Protein AF-A0A7Y5QJ99-F1 (afdb_monomer_lite)

Foldseek 3Di:
DPPPFDPPDDVVCVVVLCQLAAPVRNVVLVPDPDVSVSSVSSVVLSVVLVVLQVVCCVPVVDHDRSHPFDFDQDPVRDTDRPPDD

Sequence (85 aa):
MISWSMEAYDPRLLPAMLAALSPDERRRCDAFRVEKRRADWLLGRWTAKRLVRAVWRADSGEWRSLESIVIARLPSGAVALPDFP

Secondary structure (DSSP, 8-state):
-----STT--GGGHHHHHHTS-HHHHHHHHT-SSHHHHHHHHHHHHHHHHHHHHHHHHHH-----STT---EEPTTS-EE-TT--

Radius of gyration: 13.34 Å; chains: 1; bounding box: 32×26×33 Å

pLDDT: mean 85.29, std 13.92, range [37.66, 97.0]

Structure (mmCIF, N/CA/C/O backbone):
data_AF-A0A7Y5QJ99-F1
#
_entry.id   AF-A0A7Y5QJ99-F1
#
loop_
_atom_site.group_PDB
_atom_site.id
_atom_site.type_symbol
_atom_site.label_atom_id
_atom_site.label_alt_id
_atom_site.label_comp_id
_atom_site.label_asym_id
_atom_site.label_entity_id
_atom_site.label_seq_id
_atom_site.pdbx_PDB_ins_code
_atom_site.Cartn_x
_atom_site.Cartn_y
_atom_site.Cartn_z
_atom_site.occupancy
_atom_site.B_iso_or_equiv
_atom_site.auth_seq_id
_atom_site.auth_comp_id
_atom_site.auth_asym_id
_atom_site.auth_atom_id
_atom_site.pdbx_PDB_model_num
ATOM 1 N N . MET A 1 1 ? -3.152 12.559 -16.089 1.00 37.66 1 MET A N 1
ATOM 2 C CA . MET A 1 1 ? -2.198 11.595 -15.497 1.00 37.66 1 MET A CA 1
ATOM 3 C C . MET A 1 1 ? -1.526 12.324 -14.352 1.00 37.66 1 MET A C 1
ATOM 5 O O . MET A 1 1 ? -0.926 13.357 -14.606 1.00 37.66 1 MET A O 1
ATOM 9 N N . ILE A 1 2 ? -1.753 11.909 -13.107 1.00 40.91 2 ILE A N 1
ATOM 10 C CA . ILE A 1 2 ? -1.208 12.610 -11.939 1.00 40.91 2 ILE A CA 1
ATOM 11 C C . ILE A 1 2 ? 0.325 12.496 -12.012 1.00 40.91 2 ILE A C 1
ATOM 13 O O . ILE A 1 2 ? 0.869 11.406 -11.864 1.00 40.91 2 ILE A O 1
ATOM 17 N N . SER A 1 3 ? 0.997 13.606 -12.333 1.00 39.50 3 SER A N 1
ATOM 18 C CA . SER A 1 3 ? 2.455 13.723 -12.446 1.00 39.50 3 SER A CA 1
ATOM 19 C C . SER A 1 3 ? 3.082 13.738 -11.052 1.00 39.50 3 SER A C 1
ATOM 21 O O . SER A 1 3 ? 3.527 14.769 -10.569 1.00 39.50 3 SER A O 1
ATOM 23 N N . TRP A 1 4 ? 3.066 12.597 -10.371 1.00 50.72 4 TRP A N 1
ATOM 24 C CA . TRP A 1 4 ? 3.918 12.346 -9.210 1.00 50.72 4 TRP A CA 1
ATOM 25 C C . TRP A 1 4 ? 4.937 11.300 -9.645 1.00 50.72 4 TRP A C 1
ATOM 27 O O . TRP A 1 4 ? 4.816 10.127 -9.310 1.00 50.72 4 TRP A O 1
ATOM 37 N N . SER A 1 5 ? 5.885 11.690 -10.493 1.00 57.31 5 SER A N 1
ATOM 38 C CA . SER A 1 5 ? 6.853 10.750 -11.056 1.00 57.31 5 SER A CA 1
ATOM 39 C C . SER A 1 5 ? 8.270 11.246 -10.799 1.00 57.31 5 SER A C 1
ATOM 41 O O . SER A 1 5 ? 8.727 12.221 -11.381 1.00 57.31 5 SER A O 1
ATOM 43 N N . MET A 1 6 ? 8.952 10.518 -9.919 1.00 50.47 6 MET A N 1
ATOM 44 C CA . MET A 1 6 ? 10.379 10.569 -9.576 1.00 50.47 6 MET A CA 1
ATOM 45 C C . MET A 1 6 ? 10.915 11.765 -8.778 1.00 50.47 6 MET A C 1
ATOM 47 O O . MET A 1 6 ? 11.741 11.515 -7.909 1.00 50.47 6 MET A O 1
ATOM 51 N N . GLU A 1 7 ? 10.450 13.005 -8.953 1.00 48.47 7 GLU A N 1
ATOM 52 C CA . GLU A 1 7 ? 11.008 14.135 -8.168 1.00 48.47 7 GLU A CA 1
ATOM 53 C C . GLU A 1 7 ? 10.718 14.038 -6.658 1.00 48.47 7 GLU A C 1
ATOM 55 O O . GLU A 1 7 ? 11.515 14.484 -5.839 1.00 48.47 7 GLU A O 1
ATOM 60 N N . ALA A 1 8 ? 9.613 13.392 -6.274 1.00 57.25 8 ALA A N 1
ATOM 61 C CA . ALA A 1 8 ? 9.244 13.143 -4.876 1.00 57.25 8 ALA A CA 1
ATOM 62 C C . ALA A 1 8 ? 9.719 11.775 -4.337 1.00 57.25 8 ALA A C 1
ATOM 64 O O . ALA A 1 8 ? 9.399 11.416 -3.201 1.00 57.25 8 ALA A O 1
ATOM 65 N N . TYR A 1 9 ? 10.432 10.976 -5.140 1.00 68.00 9 TYR A N 1
ATOM 66 C CA . TYR A 1 9 ? 10.951 9.684 -4.695 1.00 68.00 9 TYR A CA 1
ATOM 67 C C . TYR A 1 9 ? 12.225 9.903 -3.878 1.00 68.00 9 TYR A C 1
ATOM 69 O O . TYR A 1 9 ? 13.294 10.130 -4.433 1.00 68.00 9 TYR A O 1
ATOM 77 N N . ASP A 1 10 ? 12.113 9.822 -2.553 1.00 78.31 10 ASP A N 1
ATOM 78 C CA . ASP A 1 10 ? 13.277 9.764 -1.672 1.00 78.31 10 ASP A CA 1
ATOM 79 C C . ASP A 1 10 ? 13.770 8.307 -1.573 1.00 78.31 10 ASP A C 1
ATOM 81 O O . ASP A 1 10 ? 13.083 7.474 -0.965 1.00 78.31 10 ASP A O 1
ATOM 85 N N . PRO A 1 11 ? 14.958 7.965 -2.113 1.00 80.69 11 PRO A N 1
ATOM 86 C CA . PRO A 1 11 ? 15.490 6.604 -2.066 1.00 80.69 11 PRO A CA 1
ATOM 87 C C . PRO A 1 11 ? 15.659 6.069 -0.639 1.00 80.69 11 PRO A C 1
ATOM 89 O O . PRO A 1 11 ? 15.634 4.857 -0.427 1.00 80.69 11 PRO A O 1
ATOM 92 N N . ARG A 1 12 ? 15.782 6.953 0.361 1.00 87.12 12 ARG A N 1
ATOM 93 C CA . ARG A 1 12 ? 15.890 6.577 1.779 1.00 87.12 12 ARG A CA 1
ATOM 94 C C . ARG A 1 12 ? 14.613 5.925 2.309 1.00 87.12 12 ARG A C 1
ATOM 96 O O . ARG A 1 12 ? 14.661 5.221 3.313 1.00 87.12 12 ARG A O 1
ATOM 103 N N . LEU A 1 13 ? 13.479 6.118 1.634 1.00 87.75 13 LEU A N 1
ATOM 104 C CA . LEU A 1 13 ? 12.203 5.497 1.991 1.00 87.75 13 LEU A CA 1
ATOM 105 C C . LEU A 1 13 ? 12.049 4.082 1.424 1.00 87.75 13 LEU A C 1
ATOM 107 O O . LEU A 1 13 ? 11.167 3.350 1.877 1.00 87.75 13 LEU A O 1
ATOM 111 N N . LEU A 1 14 ? 12.905 3.664 0.485 1.00 89.50 14 LEU A N 1
ATOM 112 C CA . LEU A 1 14 ? 12.788 2.374 -0.197 1.00 89.50 14 LEU A CA 1
ATOM 113 C C . LEU A 1 14 ? 12.696 1.173 0.767 1.00 89.50 14 LEU A C 1
ATOM 115 O O . LEU A 1 14 ? 11.805 0.344 0.562 1.00 89.50 14 LEU A O 1
ATOM 119 N N . PRO A 1 15 ? 13.510 1.064 1.842 1.00 93.31 15 PRO A N 1
ATOM 120 C CA . PRO A 1 15 ? 13.379 -0.042 2.791 1.00 93.31 15 PRO A CA 1
ATOM 121 C C . PRO A 1 15 ? 12.001 -0.083 3.463 1.00 93.31 15 PRO A C 1
ATOM 123 O O . PRO A 1 15 ? 11.377 -1.139 3.537 1.00 93.31 15 PRO A O 1
ATOM 126 N N . ALA A 1 16 ? 11.484 1.075 3.885 1.00 92.25 16 ALA A N 1
ATOM 127 C CA . ALA A 1 16 ? 10.172 1.180 4.521 1.00 92.25 16 ALA A CA 1
ATOM 128 C C . ALA A 1 16 ? 9.025 0.890 3.540 1.00 92.25 16 ALA A C 1
ATOM 130 O O . ALA A 1 16 ? 8.012 0.305 3.920 1.00 92.25 16 ALA A O 1
ATOM 131 N N . MET A 1 17 ? 9.178 1.279 2.273 1.00 93.94 17 MET A N 1
ATOM 132 C CA . MET A 1 17 ? 8.211 0.981 1.217 1.00 93.94 17 MET A CA 1
ATOM 133 C C . MET A 1 17 ? 8.153 -0.518 0.917 1.00 93.94 17 MET A C 1
ATOM 135 O O . MET A 1 17 ? 7.064 -1.070 0.785 1.00 93.94 17 MET A O 1
ATOM 139 N N . LEU A 1 18 ? 9.306 -1.190 0.858 1.00 95.00 18 LEU A N 1
ATOM 140 C CA . LEU A 1 18 ? 9.380 -2.638 0.656 1.00 95.00 18 LEU A CA 1
ATOM 141 C C . LEU A 1 18 ? 8.846 -3.420 1.862 1.00 95.00 18 LEU A C 1
ATOM 143 O O . LEU A 1 18 ? 8.161 -4.420 1.664 1.00 95.00 18 LEU A O 1
ATOM 147 N N . ALA A 1 19 ? 9.113 -2.954 3.086 1.00 95.31 19 ALA A N 1
ATOM 148 C CA . ALA A 1 19 ? 8.585 -3.548 4.316 1.00 95.31 19 ALA A CA 1
ATOM 149 C C . ALA A 1 19 ? 7.059 -3.395 4.458 1.00 95.31 19 ALA A C 1
ATOM 151 O O . ALA A 1 19 ? 6.431 -4.121 5.215 1.00 95.31 19 ALA A O 1
ATOM 152 N N . ALA A 1 20 ? 6.442 -2.458 3.732 1.00 95.38 20 ALA A N 1
ATOM 153 C CA . ALA A 1 20 ? 4.994 -2.269 3.742 1.00 95.38 20 ALA A CA 1
ATOM 154 C C . ALA A 1 20 ? 4.233 -3.255 2.838 1.00 95.38 20 ALA A C 1
ATOM 156 O O . ALA A 1 20 ? 3.000 -3.264 2.865 1.00 95.38 20 ALA A O 1
ATOM 157 N N . LEU A 1 21 ? 4.923 -4.031 1.998 1.00 95.44 21 LEU A N 1
ATOM 158 C CA . LEU A 1 21 ? 4.290 -4.959 1.062 1.00 95.44 21 LEU A CA 1
ATOM 159 C C . LEU A 1 21 ? 3.918 -6.272 1.751 1.00 95.44 21 LEU A C 1
ATOM 161 O O . LEU A 1 21 ? 4.718 -6.833 2.492 1.00 95.44 21 LEU A O 1
ATOM 165 N N . SER A 1 22 ? 2.742 -6.807 1.427 1.00 93.75 22 SER A N 1
ATOM 166 C CA . SER A 1 22 ? 2.427 -8.202 1.739 1.00 93.75 22 SER A CA 1
ATOM 167 C C . SER A 1 22 ? 3.286 -9.159 0.888 1.00 93.75 22 SER A C 1
ATOM 169 O O . SER A 1 22 ? 3.859 -8.741 -0.127 1.00 93.75 22 SER A O 1
ATOM 171 N N . PRO A 1 23 ? 3.356 -10.462 1.218 1.00 93.06 23 PRO A N 1
ATOM 172 C CA . PRO A 1 23 ? 4.087 -11.436 0.403 1.00 93.06 23 PRO A CA 1
ATOM 173 C C . PRO A 1 23 ? 3.653 -11.469 -1.075 1.00 93.06 23 PRO A C 1
ATOM 175 O O . PRO A 1 23 ? 4.496 -11.564 -1.968 1.00 93.06 23 PRO A O 1
ATOM 178 N N . ASP A 1 24 ? 2.354 -11.342 -1.357 1.00 92.12 24 ASP A N 1
ATOM 179 C CA . ASP A 1 24 ? 1.823 -11.289 -2.728 1.00 92.12 24 ASP A CA 1
ATOM 180 C C . ASP A 1 24 ? 2.215 -10.012 -3.466 1.00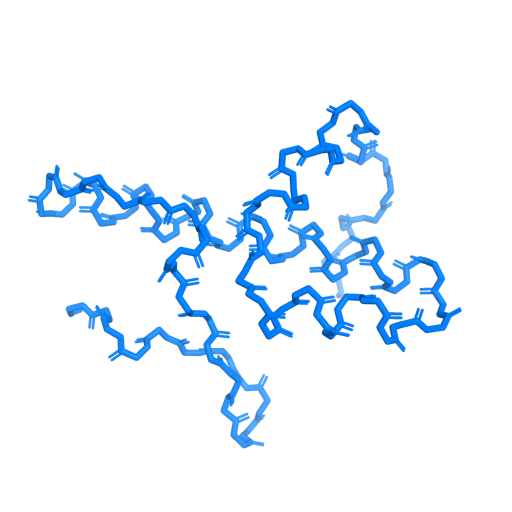 92.12 24 ASP A C 1
ATOM 182 O O .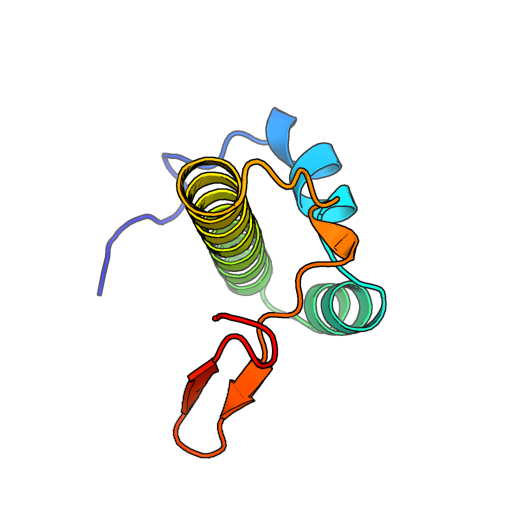 ASP A 1 24 ? 2.591 -10.030 -4.641 1.00 92.12 24 ASP A O 1
ATOM 186 N N . GLU A 1 25 ? 2.153 -8.882 -2.771 1.00 94.94 25 GLU A N 1
ATOM 187 C CA . GLU A 1 25 ? 2.577 -7.603 -3.317 1.00 94.94 25 GLU A CA 1
ATOM 188 C C . GLU A 1 25 ? 4.077 -7.584 -3.587 1.00 94.94 25 GLU A C 1
ATOM 190 O O . GLU A 1 25 ? 4.498 -7.045 -4.608 1.00 94.94 25 GLU A O 1
ATOM 195 N N . ARG A 1 26 ? 4.880 -8.221 -2.731 1.00 95.31 26 ARG A N 1
ATOM 196 C CA . ARG A 1 26 ? 6.317 -8.377 -2.951 1.00 95.31 26 ARG A CA 1
ATOM 197 C C . ARG A 1 26 ? 6.593 -9.171 -4.225 1.00 95.31 26 ARG A C 1
ATOM 199 O O . ARG A 1 26 ? 7.310 -8.673 -5.090 1.00 95.31 26 ARG A O 1
ATOM 206 N N . ARG A 1 27 ? 5.934 -10.323 -4.403 1.00 95.44 27 ARG A N 1
ATOM 207 C CA . ARG A 1 27 ? 6.006 -11.110 -5.649 1.00 95.44 27 ARG A CA 1
ATOM 208 C C . ARG A 1 27 ? 5.643 -10.274 -6.878 1.00 95.44 27 ARG A C 1
ATOM 210 O O . ARG A 1 27 ? 6.321 -10.343 -7.899 1.00 95.44 27 ARG A O 1
ATOM 217 N N . ARG A 1 28 ? 4.594 -9.452 -6.786 1.00 94.00 28 ARG A N 1
ATOM 218 C CA . ARG A 1 28 ? 4.176 -8.568 -7.884 1.00 94.00 28 ARG A CA 1
ATOM 219 C C . ARG A 1 28 ? 5.178 -7.444 -8.155 1.00 94.00 28 ARG A C 1
ATOM 221 O O . ARG A 1 28 ? 5.421 -7.133 -9.317 1.00 94.00 28 ARG A O 1
ATOM 228 N N . CYS A 1 29 ? 5.735 -6.844 -7.106 1.00 94.56 29 CYS A N 1
AT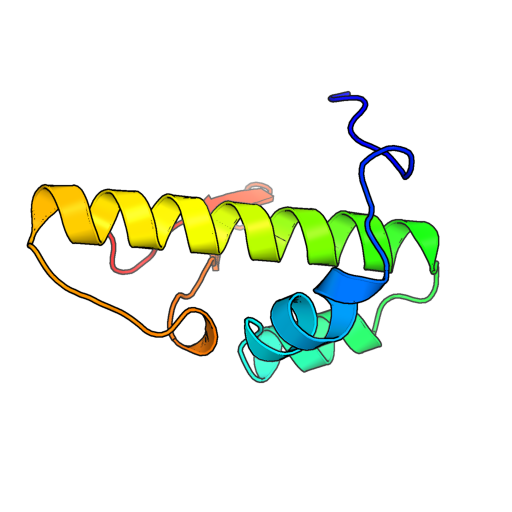OM 229 C CA . CYS A 1 29 ? 6.763 -5.809 -7.194 1.00 94.56 29 CYS A CA 1
ATOM 230 C C . CYS A 1 29 ? 7.991 -6.326 -7.949 1.00 94.56 29 CYS A C 1
ATOM 232 O O . CYS A 1 29 ? 8.498 -5.666 -8.854 1.00 94.56 29 CYS A O 1
ATOM 234 N N . ASP A 1 30 ? 8.427 -7.535 -7.601 1.00 95.94 30 ASP A N 1
ATOM 235 C CA . ASP A 1 30 ? 9.617 -8.164 -8.170 1.00 95.94 30 ASP A CA 1
ATOM 236 C C . ASP A 1 30 ? 9.376 -8.678 -9.606 1.00 95.94 30 ASP A C 1
ATOM 238 O O . ASP A 1 30 ? 10.320 -8.838 -10.374 1.00 95.94 30 ASP A O 1
ATOM 242 N N . ALA A 1 31 ? 8.115 -8.841 -10.024 1.00 97.00 31 ALA A N 1
ATOM 243 C CA . ALA A 1 31 ? 7.750 -9.211 -11.394 1.00 97.00 31 ALA A CA 1
ATOM 244 C C . ALA A 1 31 ? 7.772 -8.039 -12.404 1.00 97.00 31 ALA A C 1
ATOM 246 O O . ALA A 1 31 ? 7.651 -8.266 -13.614 1.00 97.00 31 ALA A O 1
ATOM 247 N N . PHE A 1 32 ? 7.895 -6.782 -11.958 1.00 94.62 32 PHE A N 1
ATOM 248 C CA . PHE A 1 32 ? 7.997 -5.644 -12.878 1.00 94.62 32 PHE A CA 1
ATOM 249 C C . PHE A 1 32 ? 9.357 -5.617 -13.582 1.00 94.62 32 PHE A C 1
ATOM 251 O O . PHE A 1 32 ? 10.395 -5.487 -12.946 1.00 94.62 32 PHE A O 1
ATOM 258 N N . ARG A 1 33 ? 9.337 -5.644 -14.920 1.00 95.25 33 ARG A N 1
ATOM 259 C CA . ARG A 1 33 ? 10.551 -5.575 -15.758 1.00 95.25 33 ARG A CA 1
ATOM 260 C C . ARG A 1 33 ? 11.068 -4.156 -15.991 1.00 95.25 33 ARG A C 1
ATOM 262 O O . ARG A 1 33 ? 12.236 -3.967 -16.294 1.00 95.25 33 ARG A O 1
ATOM 269 N N . VAL A 1 34 ? 10.183 -3.164 -15.897 1.00 92.81 34 VAL A N 1
ATOM 270 C CA . VAL A 1 34 ? 10.518 -1.753 -16.118 1.00 92.81 34 VAL A CA 1
ATOM 271 C C . VAL A 1 34 ? 10.676 -1.082 -14.762 1.00 92.81 34 VAL A C 1
ATOM 273 O O . VAL A 1 34 ? 9.695 -0.948 -14.027 1.00 92.81 34 VAL A O 1
ATOM 276 N N . GLU A 1 35 ? 11.890 -0.631 -14.449 1.00 89.38 35 GLU A N 1
ATOM 277 C CA . GLU A 1 35 ? 12.235 -0.045 -13.148 1.00 89.38 35 GLU A CA 1
ATOM 278 C C . GLU A 1 35 ? 11.340 1.145 -12.789 1.00 89.38 35 GLU A C 1
ATOM 280 O O . GLU A 1 35 ? 10.751 1.165 -11.710 1.00 89.38 35 GLU A O 1
ATOM 285 N N . LYS A 1 36 ? 11.128 2.076 -13.729 1.00 86.44 36 LYS A N 1
ATOM 286 C CA . LYS A 1 36 ? 10.211 3.210 -13.533 1.00 86.44 36 LYS A CA 1
ATOM 287 C C . LYS A 1 36 ? 8.813 2.747 -13.116 1.00 86.44 36 LYS A C 1
ATOM 289 O O . LYS A 1 36 ? 8.233 3.271 -12.172 1.00 86.44 36 LYS A O 1
ATOM 294 N N . ARG A 1 37 ? 8.283 1.714 -13.780 1.00 90.12 37 ARG A N 1
ATOM 295 C CA . ARG A 1 37 ? 6.949 1.183 -13.473 1.00 90.12 37 ARG A CA 1
ATOM 296 C C . ARG A 1 37 ? 6.908 0.502 -12.107 1.00 90.12 37 ARG A C 1
ATOM 298 O O . ARG A 1 37 ? 5.896 0.615 -11.418 1.00 90.12 37 ARG A O 1
ATOM 305 N N . ARG A 1 38 ? 7.986 -0.187 -11.723 1.00 92.88 38 ARG A N 1
ATOM 306 C CA . ARG A 1 38 ? 8.152 -0.779 -10.392 1.00 92.88 38 ARG A CA 1
ATOM 307 C C . ARG A 1 38 ? 8.158 0.298 -9.309 1.00 92.88 38 ARG A C 1
ATOM 309 O O . ARG A 1 38 ? 7.426 0.161 -8.334 1.00 92.88 38 ARG A O 1
ATOM 316 N N . ALA A 1 39 ? 8.934 1.365 -9.501 1.00 89.94 39 ALA A N 1
ATOM 317 C CA . ALA A 1 39 ? 9.023 2.490 -8.573 1.00 89.94 39 ALA A CA 1
ATOM 318 C C . ALA A 1 39 ? 7.673 3.209 -8.418 1.00 89.94 39 ALA A C 1
ATOM 320 O O . ALA A 1 39 ? 7.201 3.374 -7.294 1.00 89.94 39 ALA A O 1
ATOM 321 N N . ASP A 1 40 ? 7.003 3.534 -9.530 1.00 90.00 40 ASP A N 1
ATOM 322 C CA . ASP A 1 40 ? 5.672 4.157 -9.520 1.00 90.00 40 ASP A CA 1
ATOM 323 C C . ASP A 1 40 ? 4.643 3.273 -8.796 1.00 90.00 40 ASP A C 1
ATOM 325 O O . ASP A 1 40 ? 3.843 3.747 -7.986 1.00 90.00 40 ASP A O 1
ATOM 329 N N . TRP A 1 41 ? 4.661 1.964 -9.070 1.00 92.56 41 TRP A N 1
ATOM 330 C CA . TRP A 1 41 ? 3.753 1.018 -8.428 1.00 92.56 41 TRP A CA 1
ATOM 331 C C . TRP A 1 41 ? 4.021 0.899 -6.923 1.00 92.56 41 TRP A C 1
ATOM 333 O O . TRP A 1 41 ? 3.074 0.915 -6.134 1.00 92.56 41 TRP A O 1
ATOM 343 N N . LEU A 1 42 ? 5.293 0.819 -6.521 1.00 93.56 42 LEU A N 1
ATOM 344 C CA . LEU A 1 42 ? 5.700 0.723 -5.122 1.00 93.56 42 LEU A CA 1
ATOM 345 C C . LEU A 1 42 ? 5.298 1.978 -4.338 1.00 93.56 42 LEU A C 1
ATOM 347 O O . LEU A 1 42 ? 4.719 1.866 -3.257 1.00 93.56 42 LEU A O 1
ATOM 351 N N . LEU A 1 43 ? 5.548 3.163 -4.904 1.00 91.81 43 LEU A N 1
ATOM 352 C CA . LEU A 1 43 ? 5.139 4.440 -4.321 1.00 91.81 43 LEU A CA 1
ATOM 353 C C . LEU A 1 43 ? 3.621 4.522 -4.175 1.00 91.81 43 LEU A C 1
ATOM 355 O O . LEU A 1 43 ? 3.125 4.833 -3.093 1.00 91.81 43 LEU A O 1
ATOM 359 N N . GLY A 1 44 ? 2.877 4.169 -5.226 1.00 91.94 44 GLY A N 1
ATOM 360 C CA . GLY A 1 44 ? 1.417 4.141 -5.180 1.00 91.94 44 GLY A CA 1
ATOM 361 C C . GLY A 1 44 ? 0.882 3.205 -4.094 1.00 91.94 44 GLY A C 1
ATOM 362 O O . GLY A 1 44 ? -0.027 3.574 -3.349 1.00 91.94 44 GLY A O 1
ATOM 363 N N . ARG A 1 45 ? 1.468 2.009 -3.955 1.00 94.00 45 ARG A N 1
ATOM 364 C CA . ARG A 1 45 ? 1.071 1.039 -2.925 1.00 94.00 45 ARG A CA 1
ATOM 365 C C . ARG A 1 45 ? 1.365 1.522 -1.515 1.00 94.00 45 ARG A C 1
ATOM 367 O O . ARG A 1 45 ? 0.475 1.471 -0.669 1.00 94.00 45 ARG A O 1
ATOM 374 N N . TRP A 1 46 ? 2.567 2.028 -1.274 1.00 94.00 46 TRP A N 1
ATOM 375 C CA . TRP A 1 46 ? 2.948 2.556 0.031 1.00 94.00 46 TRP A CA 1
ATOM 376 C C . TRP A 1 46 ? 2.055 3.725 0.460 1.00 94.00 46 TRP A C 1
ATOM 378 O O . TRP A 1 46 ? 1.529 3.722 1.574 1.00 94.00 46 TRP A O 1
ATOM 388 N N . THR A 1 47 ? 1.811 4.680 -0.441 1.00 92.56 47 THR A N 1
ATOM 389 C CA . THR A 1 47 ? 0.940 5.834 -0.184 1.00 92.56 47 THR A CA 1
ATOM 390 C C . THR A 1 47 ? -0.486 5.398 0.137 1.00 92.56 47 THR A C 1
ATOM 392 O O . THR A 1 47 ? -1.047 5.836 1.141 1.00 92.56 47 THR A O 1
ATOM 395 N N . ALA A 1 48 ? -1.056 4.488 -0.656 1.00 92.50 48 ALA A N 1
ATOM 396 C CA . ALA A 1 48 ? -2.414 4.010 -0.432 1.00 92.50 48 ALA A CA 1
ATOM 397 C C . ALA A 1 48 ? -2.555 3.299 0.925 1.00 92.50 48 ALA A C 1
ATOM 399 O O . ALA A 1 48 ? -3.463 3.613 1.687 1.00 92.50 48 ALA A O 1
ATOM 400 N N . LYS A 1 49 ? -1.618 2.416 1.293 1.00 94.25 49 LYS A N 1
ATOM 401 C CA . LYS A 1 49 ? -1.655 1.738 2.599 1.00 94.25 49 LYS A CA 1
ATOM 402 C C . LYS A 1 49 ? -1.513 2.712 3.767 1.00 94.25 49 LYS A C 1
ATOM 404 O O . LYS A 1 49 ? -2.193 2.563 4.780 1.00 94.25 49 LYS A O 1
ATOM 409 N N . ARG A 1 50 ? -0.651 3.728 3.639 1.00 93.50 50 ARG A N 1
ATOM 410 C CA . ARG A 1 50 ? -0.509 4.774 4.663 1.00 93.50 50 ARG A CA 1
ATOM 411 C C . ARG A 1 50 ? -1.795 5.569 4.849 1.00 93.50 50 ARG A C 1
ATOM 413 O O . ARG A 1 50 ? -2.148 5.838 5.995 1.00 93.50 50 ARG A O 1
ATOM 420 N N . LEU A 1 51 ? -2.471 5.916 3.754 1.00 92.50 51 LEU A N 1
ATOM 421 C CA . LEU A 1 51 ? -3.759 6.602 3.795 1.00 92.50 51 LEU A CA 1
ATOM 422 C C . LEU A 1 51 ? -4.806 5.745 4.513 1.00 92.50 51 LEU A C 1
ATOM 424 O O . LEU A 1 51 ? -5.418 6.212 5.465 1.00 92.50 51 LEU A O 1
ATOM 428 N N . VAL A 1 52 ? -4.939 4.476 4.127 1.00 91.81 52 VAL A N 1
ATOM 429 C CA . VAL A 1 52 ? -5.889 3.542 4.751 1.00 91.81 52 VAL A CA 1
ATOM 430 C C . VAL A 1 52 ? -5.629 3.391 6.245 1.00 91.81 52 VAL A C 1
ATOM 432 O O . VAL A 1 52 ? -6.550 3.528 7.042 1.00 91.81 52 VAL A O 1
ATOM 435 N N . ARG A 1 53 ? -4.367 3.197 6.650 1.00 92.81 53 ARG A N 1
ATOM 436 C CA . ARG A 1 53 ? -4.005 3.121 8.071 1.00 92.81 53 ARG A CA 1
ATOM 437 C C . ARG A 1 53 ? -4.367 4.395 8.832 1.00 92.81 53 ARG A C 1
ATOM 439 O O . ARG A 1 53 ? -4.802 4.311 9.974 1.00 92.81 53 ARG A O 1
ATOM 446 N N . ALA A 1 54 ? -4.139 5.566 8.236 1.00 91.50 54 ALA A N 1
ATOM 447 C CA . ALA A 1 54 ? -4.482 6.838 8.864 1.00 91.50 54 ALA A CA 1
ATOM 448 C C . ALA A 1 54 ? -5.998 6.973 9.062 1.00 91.50 54 ALA A C 1
ATOM 450 O O . ALA A 1 54 ? -6.422 7.405 10.129 1.00 91.50 54 ALA A O 1
ATOM 451 N N . VAL A 1 55 ? -6.788 6.549 8.071 1.00 91.06 55 VAL A N 1
ATOM 452 C CA . VAL A 1 55 ? -8.254 6.554 8.140 1.00 91.06 55 VAL A CA 1
ATOM 453 C C . VAL A 1 55 ? -8.763 5.569 9.192 1.00 91.06 55 VAL A C 1
ATOM 455 O O . VAL A 1 55 ? -9.513 5.984 10.064 1.00 91.06 55 VAL A O 1
ATOM 458 N N . TRP A 1 56 ? -8.296 4.315 9.203 1.00 90.38 56 TRP A N 1
ATOM 459 C CA . TRP A 1 56 ? -8.681 3.350 10.244 1.00 90.38 56 TRP A CA 1
ATOM 460 C C . TRP A 1 56 ? -8.312 3.818 11.647 1.00 90.38 56 TRP A C 1
ATOM 462 O O . TRP A 1 56 ? -9.121 3.720 12.561 1.00 90.38 56 TRP A O 1
ATOM 472 N N . ARG A 1 57 ? -7.123 4.399 11.821 1.00 90.50 57 ARG A N 1
ATOM 473 C CA . ARG A 1 57 ? -6.730 4.953 13.118 1.00 90.50 57 ARG A CA 1
ATOM 474 C C . ARG A 1 57 ? -7.656 6.090 13.557 1.00 90.50 57 ARG A C 1
ATOM 476 O O . ARG A 1 57 ? -7.920 6.212 14.747 1.00 90.50 57 ARG A O 1
ATOM 483 N N . ALA A 1 58 ? -8.088 6.940 12.628 1.00 90.31 58 ALA A N 1
ATOM 484 C CA . ALA A 1 58 ? -8.995 8.043 12.931 1.00 90.31 58 ALA A CA 1
ATOM 485 C C . ALA A 1 58 ? -10.417 7.559 13.259 1.00 90.31 58 ALA A C 1
ATOM 487 O O . ALA A 1 58 ? -11.057 8.150 14.122 1.00 90.31 58 ALA A O 1
ATOM 488 N N . ASP A 1 59 ? -10.881 6.502 12.592 1.00 88.50 59 ASP A N 1
ATOM 489 C CA . ASP A 1 59 ? -12.243 5.978 12.719 1.00 88.50 59 ASP A CA 1
ATOM 490 C C . ASP A 1 59 ? -12.414 5.032 13.921 1.00 88.50 59 ASP A C 1
ATOM 492 O O . ASP A 1 59 ? -13.252 5.263 14.789 1.00 88.50 59 ASP A O 1
ATOM 496 N N . SER A 1 60 ? -11.574 3.998 14.027 1.00 84.88 60 SER A N 1
ATOM 497 C CA . SER A 1 60 ? -11.705 2.937 15.038 1.00 84.88 60 SER A CA 1
ATOM 498 C C . SER A 1 60 ? -10.649 2.992 16.146 1.00 84.88 60 SER A C 1
ATOM 500 O O . SER A 1 60 ? -10.697 2.208 17.093 1.00 84.88 60 SER A O 1
ATOM 502 N N . GLY A 1 61 ? -9.653 3.879 16.030 1.00 86.56 61 GLY A N 1
ATOM 503 C CA . GLY A 1 61 ? -8.478 3.893 16.909 1.00 86.56 61 GLY A CA 1
ATOM 504 C C . GLY A 1 61 ? -7.498 2.742 16.651 1.00 86.56 61 GLY A C 1
ATOM 505 O O . GLY A 1 61 ? -6.456 2.664 17.306 1.00 86.56 61 GLY A O 1
ATOM 506 N N . GLU A 1 62 ? -7.793 1.858 15.694 1.00 83.94 62 GLU A N 1
ATOM 507 C CA . GLU A 1 62 ? -7.007 0.656 15.449 1.00 83.94 62 GLU A CA 1
ATOM 508 C C . GLU A 1 62 ? -5.695 0.979 14.719 1.00 83.94 62 GLU A C 1
ATOM 510 O O . GLU A 1 62 ? -5.652 1.694 13.712 1.00 83.94 62 GLU A O 1
ATOM 515 N N . TRP A 1 63 ? -4.593 0.410 15.212 1.00 85.56 63 TRP A N 1
ATOM 516 C CA . TRP A 1 63 ? -3.294 0.489 14.554 1.00 85.56 63 TRP A CA 1
ATOM 517 C C . TRP A 1 63 ? -2.952 -0.831 13.865 1.00 85.56 63 TRP A C 1
ATOM 519 O O . TRP A 1 63 ? -2.638 -1.820 14.523 1.00 85.56 63 TRP A O 1
ATOM 529 N N . ARG A 1 64 ? -2.938 -0.829 12.528 1.00 89.12 64 ARG A N 1
ATOM 530 C CA . ARG A 1 64 ? -2.532 -1.988 11.718 1.00 89.12 64 ARG A CA 1
ATOM 531 C C . ARG A 1 64 ? -1.137 -1.817 11.119 1.00 89.12 64 ARG A C 1
ATOM 533 O O . ARG A 1 64 ? -0.747 -0.717 10.709 1.00 89.12 64 ARG A O 1
ATOM 540 N N . SER A 1 65 ? -0.386 -2.918 11.041 1.00 92.62 65 SER A N 1
ATOM 541 C CA . SER A 1 65 ? 0.844 -2.976 10.237 1.00 92.62 65 SER A CA 1
ATOM 542 C C . SER A 1 65 ? 0.501 -2.702 8.772 1.00 92.62 65 SER A C 1
ATOM 544 O O . SER A 1 65 ? -0.558 -3.101 8.303 1.00 92.62 65 SER A O 1
ATOM 546 N N . LEU A 1 66 ? 1.374 -2.018 8.026 1.00 93.62 66 LEU A N 1
ATOM 547 C CA . LEU A 1 66 ? 1.102 -1.755 6.606 1.00 93.62 66 LEU A CA 1
ATOM 548 C C . LEU A 1 66 ? 1.086 -3.054 5.789 1.00 93.62 66 LEU A C 1
ATOM 550 O O . LEU A 1 66 ? 0.297 -3.177 4.856 1.00 93.62 66 LEU A O 1
ATOM 554 N N . GLU A 1 67 ? 1.914 -4.033 6.150 1.00 95.12 67 GLU A N 1
ATOM 555 C CA . GLU A 1 67 ? 2.002 -5.313 5.437 1.00 95.12 67 GLU A CA 1
ATOM 556 C C . GLU A 1 67 ? 0.683 -6.104 5.473 1.00 95.12 67 GLU A C 1
ATOM 558 O O . GLU A 1 67 ? 0.366 -6.788 4.501 1.00 95.12 67 GLU A O 1
ATOM 563 N N . SER A 1 68 ? -0.113 -5.952 6.542 1.00 92.69 68 SER A N 1
ATOM 564 C CA . SER A 1 68 ? -1.398 -6.636 6.718 1.00 92.69 68 SER A CA 1
ATOM 565 C C . SER A 1 68 ? -2.561 -5.932 6.018 1.00 92.69 68 SER A C 1
ATOM 567 O O . SER A 1 68 ? -3.636 -6.509 5.884 1.00 92.69 68 SER A O 1
ATOM 569 N N . ILE A 1 69 ? -2.364 -4.703 5.531 1.00 92.62 69 ILE A N 1
ATOM 570 C CA . ILE A 1 69 ? -3.381 -3.977 4.76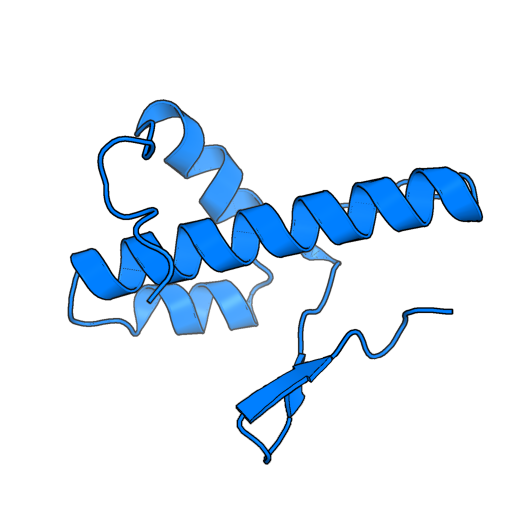6 1.00 92.62 69 ILE A CA 1
ATOM 571 C C . ILE A 1 69 ? -3.402 -4.514 3.339 1.00 92.62 69 ILE A C 1
ATOM 573 O O . ILE A 1 69 ? -2.434 -4.339 2.594 1.00 92.62 69 ILE A O 1
ATOM 577 N N . VAL A 1 70 ? -4.515 -5.122 2.938 1.00 90.19 70 VAL A N 1
ATOM 578 C CA . VAL A 1 70 ? -4.702 -5.655 1.586 1.00 90.19 70 VAL A CA 1
ATOM 579 C C . VAL A 1 70 ? -5.434 -4.635 0.717 1.00 90.19 70 VAL A C 1
ATOM 581 O O . VAL A 1 70 ? -6.559 -4.243 1.009 1.00 90.19 70 VAL A O 1
ATOM 584 N N . ILE A 1 71 ? -4.805 -4.224 -0.389 1.00 89.75 71 ILE A N 1
ATOM 585 C CA . ILE A 1 71 ? -5.441 -3.391 -1.419 1.00 89.75 71 ILE A CA 1
ATOM 586 C C . ILE A 1 71 ? -5.710 -4.260 -2.645 1.00 89.75 71 ILE A C 1
ATOM 588 O O . ILE A 1 71 ? -4.846 -4.436 -3.518 1.00 89.75 71 ILE A O 1
ATOM 592 N N . ALA A 1 72 ? -6.921 -4.805 -2.707 1.00 86.94 72 ALA A N 1
ATOM 593 C CA . ALA A 1 72 ? -7.358 -5.690 -3.772 1.00 86.94 72 ALA A CA 1
ATOM 594 C C . ALA A 1 72 ? -7.514 -4.931 -5.096 1.00 86.94 72 ALA A C 1
ATOM 596 O O . ALA A 1 72 ? -7.835 -3.741 -5.132 1.00 86.94 72 ALA A O 1
ATOM 597 N N . ARG A 1 73 ? -7.287 -5.634 -6.208 1.00 85.88 73 ARG A N 1
ATOM 598 C CA . ARG A 1 73 ? -7.617 -5.146 -7.549 1.00 85.88 73 ARG A CA 1
ATOM 599 C C . ARG A 1 73 ? -8.905 -5.821 -7.995 1.00 85.88 73 ARG A C 1
ATOM 601 O O . ARG A 1 73 ? -8.955 -7.045 -8.057 1.00 85.88 73 ARG A O 1
ATOM 608 N N . LEU A 1 74 ? -9.905 -5.025 -8.343 1.00 83.56 74 LEU A N 1
ATOM 609 C CA . LEU A 1 74 ? -11.153 -5.521 -8.907 1.00 83.56 74 LEU A CA 1
ATOM 610 C C . LEU A 1 74 ? -10.995 -5.835 -10.405 1.00 83.56 74 LEU A C 1
ATOM 612 O O . LEU A 1 74 ? -10.132 -5.241 -11.065 1.00 83.56 74 LEU A O 1
ATOM 616 N N . PRO A 1 75 ? -11.845 -6.711 -10.977 1.00 83.44 75 PRO A N 1
ATOM 617 C CA . PRO A 1 75 ? -11.849 -7.001 -12.414 1.00 83.44 75 PRO A CA 1
ATOM 618 C C . PRO A 1 75 ? -12.006 -5.751 -13.292 1.00 83.44 75 PRO A C 1
ATOM 620 O O . PRO A 1 75 ? -11.404 -5.668 -14.357 1.00 83.44 75 PRO A O 1
ATOM 623 N N . SER A 1 76 ? -12.734 -4.739 -12.806 1.00 86.44 76 SER A N 1
ATOM 624 C CA . SER A 1 76 ? -12.899 -3.433 -13.465 1.00 86.44 76 SER A CA 1
ATOM 625 C C . SER A 1 76 ? -11.610 -2.607 -13.557 1.00 86.44 76 SER A C 1
ATOM 627 O O . SER A 1 76 ? -11.568 -1.592 -14.244 1.00 86.44 76 SER A O 1
ATOM 629 N N . GLY A 1 77 ? -10.553 -3.003 -12.846 1.00 79.25 77 GLY A N 1
ATOM 630 C CA . GLY A 1 77 ? -9.314 -2.243 -12.722 1.00 79.25 77 GLY A CA 1
ATOM 631 C C . GLY A 1 77 ? -9.299 -1.251 -11.558 1.00 79.25 77 GLY A C 1
ATOM 632 O O . G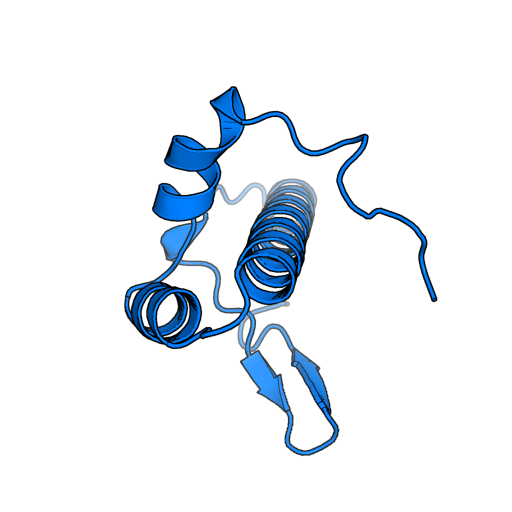LY A 1 77 ? -8.226 -0.731 -11.250 1.00 79.25 77 GLY A O 1
ATOM 633 N N . ALA A 1 78 ? -10.431 -1.045 -10.878 1.00 83.81 78 ALA A N 1
ATOM 634 C CA . ALA A 1 78 ? -10.491 -0.295 -9.627 1.00 83.81 78 ALA A CA 1
ATOM 635 C C . ALA A 1 78 ? -9.748 -1.021 -8.491 1.00 83.81 78 ALA A C 1
ATOM 637 O O . ALA A 1 78 ? -9.445 -2.217 -8.574 1.00 83.81 78 ALA A O 1
ATOM 638 N N . VAL A 1 79 ? -9.454 -0.287 -7.418 1.00 84.81 79 VAL A N 1
ATOM 639 C CA . VAL A 1 79 ? -8.910 -0.851 -6.179 1.00 84.81 79 VAL A CA 1
ATOM 640 C C . VAL A 1 79 ? -9.985 -0.880 -5.104 1.00 84.81 79 VAL A C 1
ATOM 642 O O . VAL A 1 79 ? -10.803 0.032 -5.031 1.00 84.81 79 VAL A O 1
ATOM 645 N N . ALA A 1 80 ? -9.973 -1.927 -4.287 1.00 85.06 80 ALA A N 1
ATOM 646 C CA . ALA A 1 80 ? -10.897 -2.104 -3.177 1.00 85.06 80 ALA A CA 1
ATOM 647 C C . ALA A 1 80 ? -10.139 -2.477 -1.904 1.00 85.06 80 ALA A C 1
ATOM 649 O O . ALA A 1 80 ? -9.052 -3.060 -1.953 1.00 85.06 80 ALA A O 1
ATOM 650 N N . LEU A 1 81 ? -10.745 -2.145 -0.772 1.00 85.25 81 LEU A N 1
ATOM 651 C CA . LEU A 1 81 ? -10.312 -2.567 0.548 1.00 85.25 81 LEU A CA 1
ATOM 652 C C . LEU A 1 81 ? -11.358 -3.568 1.040 1.00 85.25 81 LEU A C 1
ATOM 654 O O . LEU A 1 81 ? -12.454 -3.143 1.394 1.00 85.25 81 LEU A O 1
ATOM 658 N N . PRO A 1 82 ? -11.075 -4.878 0.978 1.00 76.69 82 PRO A N 1
ATOM 659 C CA . PRO A 1 82 ? -12.073 -5.900 1.288 1.00 76.69 82 PRO A CA 1
ATOM 660 C C . PRO A 1 82 ? -12.564 -5.833 2.742 1.00 76.69 82 PRO A C 1
ATOM 662 O O . PRO A 1 82 ? -13.702 -6.200 3.002 1.00 76.69 82 PRO A O 1
ATOM 665 N N . ASP A 1 83 ? -11.738 -5.303 3.648 1.00 73.19 83 ASP A N 1
ATOM 666 C CA . ASP A 1 83 ? -12.006 -5.233 5.089 1.00 73.19 83 ASP A CA 1
AT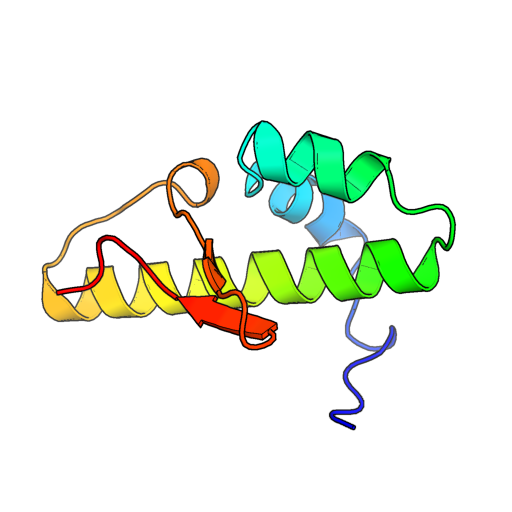OM 667 C C . ASP A 1 83 ? -12.218 -3.790 5.587 1.00 73.19 83 ASP A C 1
ATOM 669 O O . ASP A 1 83 ? -11.925 -3.478 6.743 1.00 73.19 83 ASP A O 1
ATOM 673 N N . PHE A 1 84 ? -12.617 -2.868 4.705 1.00 67.25 84 PHE A N 1
ATOM 674 C CA . PHE A 1 84 ? -12.920 -1.491 5.103 1.00 67.25 84 PHE A CA 1
ATOM 675 C C . PHE A 1 84 ? -14.370 -1.396 5.607 1.00 67.25 84 PHE A C 1
ATOM 677 O O . PHE A 1 84 ? -15.243 -1.935 4.923 1.00 67.25 84 PHE A O 1
ATOM 684 N N . PRO A 1 85 ? -14.611 -0.784 6.784 1.00 59.91 85 PRO A N 1
ATOM 685 C CA . PRO A 1 85 ? -15.949 -0.654 7.363 1.00 59.91 85 PRO A CA 1
ATOM 686 C C . PRO A 1 85 ? -16.886 0.225 6.523 1.00 59.91 85 PRO A C 1
ATOM 688 O O . PRO A 1 85 ? -16.388 1.094 5.767 1.00 59.91 85 PRO A O 1
#